Protein AF-A0ABD5DXT2-F1 (afdb_monomer_lite)

Structure (mmCIF, N/CA/C/O backbone):
data_AF-A0ABD5DXT2-F1
#
_entry.id   AF-A0ABD5DXT2-F1
#
loop_
_atom_site.group_PDB
_atom_site.id
_atom_site.type_symbol
_atom_site.label_atom_id
_atom_site.label_alt_id
_atom_site.label_comp_id
_atom_site.label_asym_id
_atom_site.label_entity_id
_atom_site.label_seq_id
_atom_site.pdbx_PDB_ins_code
_atom_site.Cartn_x
_atom_site.Cartn_y
_atom_site.Cartn_z
_atom_site.occupancy
_atom_site.B_iso_or_equiv
_atom_site.auth_seq_id
_atom_site.auth_comp_id
_atom_site.auth_asym_id
_atom_site.auth_atom_id
_atom_site.pdbx_PDB_model_num
ATOM 1 N N . ASN A 1 1 ? -0.775 15.600 -11.291 1.00 65.44 1 ASN A N 1
ATOM 2 C CA . ASN A 1 1 ? -0.992 14.344 -10.536 1.00 65.44 1 ASN A CA 1
ATOM 3 C C . ASN A 1 1 ? -1.659 14.676 -9.196 1.00 65.44 1 ASN A C 1
ATOM 5 O O . ASN A 1 1 ? -1.108 15.487 -8.463 1.00 65.44 1 ASN A O 1
ATOM 9 N N . PHE A 1 2 ? -2.838 14.115 -8.897 1.00 65.31 2 PHE A N 1
ATOM 10 C CA . PHE A 1 2 ? -3.590 14.364 -7.651 1.00 65.31 2 PHE A CA 1
ATOM 11 C C . PHE A 1 2 ? -2.827 13.911 -6.394 1.00 65.31 2 PHE A C 1
ATOM 13 O O . PHE A 1 2 ? -2.943 14.537 -5.347 1.00 65.31 2 PHE A O 1
ATOM 20 N N . LEU A 1 3 ? -1.958 12.904 -6.520 1.00 67.44 3 LEU A N 1
ATOM 21 C CA . LEU A 1 3 ? -1.096 12.432 -5.432 1.00 67.44 3 LEU A CA 1
ATOM 22 C C . LEU A 1 3 ? -0.118 13.509 -4.944 1.00 67.44 3 LEU A C 1
ATOM 24 O O . LEU A 1 3 ? 0.103 13.636 -3.743 1.00 67.44 3 LEU A O 1
ATOM 28 N N . ASN A 1 4 ? 0.388 14.340 -5.863 1.00 63.34 4 ASN A N 1
ATOM 29 C CA . ASN A 1 4 ? 1.250 15.474 -5.518 1.00 63.34 4 ASN A CA 1
ATOM 30 C C . ASN A 1 4 ? 0.466 16.586 -4.807 1.00 63.34 4 ASN A C 1
ATOM 32 O O . ASN A 1 4 ? 1.027 17.288 -3.977 1.00 63.34 4 ASN A O 1
ATOM 36 N N . ILE A 1 5 ? -0.824 16.753 -5.127 1.00 65.06 5 ILE A N 1
ATOM 37 C CA . ILE A 1 5 ? -1.695 17.749 -4.482 1.00 65.06 5 ILE A CA 1
ATOM 38 C C . ILE A 1 5 ? -2.038 17.303 -3.058 1.00 65.06 5 ILE A C 1
ATOM 40 O O . ILE A 1 5 ? -2.012 18.112 -2.137 1.00 65.06 5 ILE A O 1
ATOM 44 N N . LEU A 1 6 ? -2.316 16.011 -2.871 1.00 71.62 6 LEU A N 1
ATOM 45 C CA . LEU A 1 6 ? -2.598 15.421 -1.562 1.00 71.62 6 LEU A CA 1
ATOM 46 C C . LEU A 1 6 ? -1.347 15.198 -0.697 1.00 71.62 6 LEU A C 1
ATOM 48 O O . LEU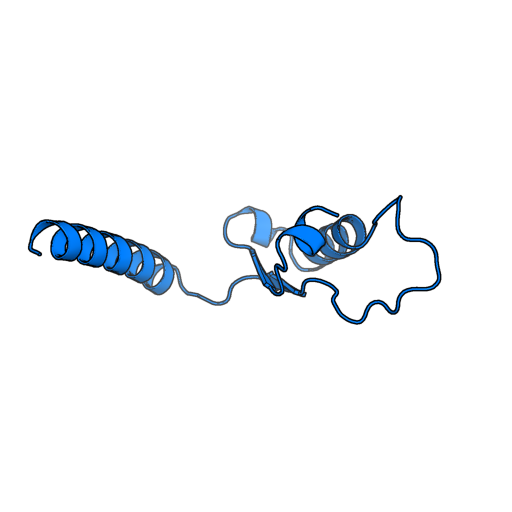 A 1 6 ? -1.476 14.720 0.427 1.00 71.62 6 LEU A O 1
ATOM 52 N N . ASN A 1 7 ? -0.153 15.518 -1.208 1.00 72.38 7 ASN A N 1
ATOM 53 C CA . ASN A 1 7 ? 1.129 15.275 -0.544 1.00 72.38 7 ASN A CA 1
ATOM 54 C C . ASN A 1 7 ? 1.273 13.823 -0.039 1.00 72.38 7 ASN A C 1
ATOM 56 O O . ASN A 1 7 ? 1.734 13.564 1.075 1.00 72.38 7 ASN A O 1
ATOM 60 N N . ILE A 1 8 ? 0.824 12.860 -0.852 1.00 81.19 8 ILE A N 1
ATOM 61 C CA . ILE A 1 8 ? 0.923 11.441 -0.510 1.00 81.19 8 ILE A CA 1
ATOM 62 C C . ILE A 1 8 ? 2.345 10.975 -0.806 1.00 81.19 8 ILE A C 1
ATOM 64 O O . ILE A 1 8 ? 2.756 10.865 -1.961 1.00 81.19 8 ILE A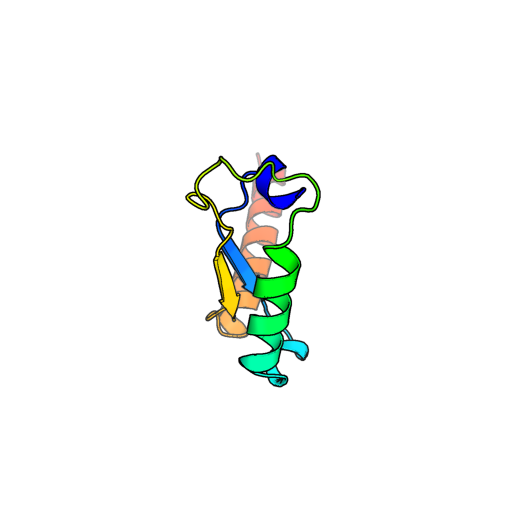 O 1
ATOM 68 N N . ASN A 1 9 ? 3.079 10.654 0.256 1.00 81.44 9 ASN A N 1
ATOM 69 C CA . ASN A 1 9 ? 4.472 10.221 0.159 1.00 81.44 9 ASN A CA 1
ATOM 70 C C . ASN A 1 9 ? 4.610 8.712 -0.076 1.00 81.44 9 ASN A C 1
ATOM 72 O O . ASN A 1 9 ? 5.594 8.277 -0.671 1.00 81.44 9 ASN A O 1
ATOM 76 N N . GLN A 1 10 ? 3.637 7.914 0.379 1.00 87.06 10 GLN A N 1
ATOM 77 C CA . GLN A 1 10 ? 3.688 6.452 0.332 1.00 87.06 10 GLN A CA 1
ATOM 78 C C . GLN A 1 10 ? 2.319 5.842 0.020 1.00 87.06 10 GLN A C 1
ATOM 80 O O . GLN A 1 10 ? 1.303 6.257 0.574 1.00 87.06 10 GLN A O 1
ATOM 85 N N . ILE A 1 11 ? 2.307 4.824 -0.837 1.00 90.00 11 ILE A N 1
ATOM 86 C CA . ILE A 1 11 ? 1.142 4.010 -1.182 1.00 90.00 11 ILE A CA 1
ATOM 87 C C . ILE A 1 11 ? 1.518 2.539 -1.003 1.00 90.00 11 ILE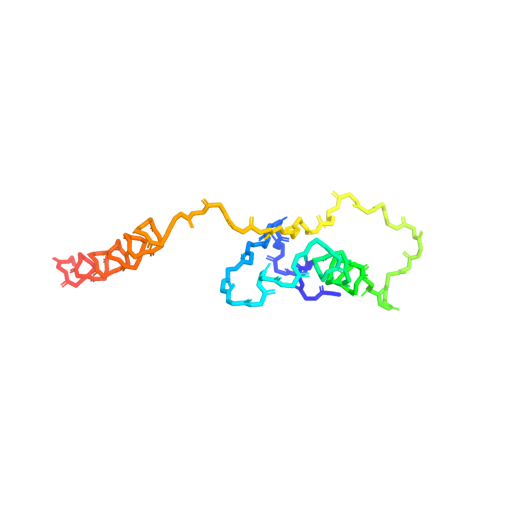 A C 1
ATOM 89 O O . ILE A 1 11 ? 2.441 2.038 -1.646 1.00 90.00 11 ILE A O 1
ATOM 93 N N . TRP A 1 12 ? 0.760 1.837 -0.164 1.00 92.44 12 TRP A N 1
ATOM 94 C CA . TRP A 1 12 ? 0.926 0.405 0.079 1.00 92.44 12 TRP A CA 1
ATOM 95 C C . TRP A 1 12 ? -0.220 -0.380 -0.555 1.00 92.44 12 TRP A C 1
ATOM 97 O O . TRP A 1 12 ? -1.388 -0.153 -0.240 1.00 92.44 12 TRP A O 1
ATOM 107 N N . LEU A 1 13 ? 0.114 -1.313 -1.444 1.00 93.56 13 LEU A N 1
ATOM 108 C CA . LEU A 1 13 ? -0.851 -2.146 -2.155 1.00 93.56 13 LEU A CA 1
ATOM 109 C C . LEU A 1 13 ? -1.041 -3.487 -1.439 1.00 93.56 13 LEU A C 1
ATOM 111 O O . LEU A 1 13 ? -0.077 -4.207 -1.168 1.00 93.56 13 LEU A O 1
ATOM 115 N N . TYR A 1 14 ? -2.301 -3.837 -1.189 1.00 92.44 14 TYR A N 1
ATOM 116 C CA . TYR A 1 14 ? -2.730 -5.118 -0.631 1.00 92.44 14 TYR A CA 1
ATOM 117 C C . TYR A 1 14 ? -3.817 -5.744 -1.515 1.00 92.44 14 TYR A C 1
ATOM 119 O O . TYR A 1 14 ? -4.545 -5.044 -2.219 1.00 92.44 14 TYR A O 1
ATOM 127 N N . GLY A 1 15 ? -3.975 -7.068 -1.433 1.00 90.25 15 GLY A N 1
ATOM 128 C CA . GLY A 1 15 ? -5.050 -7.809 -2.097 1.00 90.25 15 GLY A CA 1
ATOM 129 C C . GLY A 1 15 ? -4.561 -8.769 -3.181 1.00 90.25 15 GLY A C 1
ATOM 130 O O . GLY A 1 15 ? -3.366 -8.980 -3.367 1.00 90.25 15 GLY A O 1
ATOM 131 N N . ARG A 1 16 ? -5.514 -9.377 -3.899 1.00 91.88 16 ARG A N 1
ATOM 132 C CA . ARG A 1 16 ? -5.228 -10.432 -4.891 1.00 91.88 16 ARG A CA 1
ATOM 133 C C . ARG A 1 16 ? -4.393 -9.939 -6.070 1.00 91.88 16 ARG A C 1
ATOM 135 O O . ARG A 1 16 ? -3.611 -10.710 -6.608 1.00 91.88 16 ARG A O 1
ATOM 142 N N . SER A 1 17 ? -4.517 -8.666 -6.439 1.00 88.88 17 SER A N 1
ATOM 143 C CA . SER A 1 17 ? -3.749 -8.079 -7.540 1.00 88.88 17 SER A CA 1
ATOM 144 C C . SER A 1 17 ? -2.240 -8.065 -7.272 1.00 88.88 17 SER A C 1
ATOM 146 O O . SER A 1 17 ? -1.457 -8.089 -8.212 1.00 88.88 17 SER A O 1
ATOM 148 N N . CYS A 1 18 ? -1.803 -8.122 -6.010 1.00 90.94 18 CYS A N 1
ATOM 149 C CA . CYS A 1 18 ? -0.377 -8.231 -5.696 1.00 90.94 18 CYS A CA 1
ATOM 150 C C . CYS A 1 18 ? 0.230 -9.574 -6.150 1.00 90.94 18 CYS A C 1
ATOM 152 O O . CYS A 1 18 ? 1.446 -9.677 -6.278 1.00 90.94 18 CYS A O 1
ATOM 154 N N . ALA A 1 19 ? -0.595 -10.585 -6.462 1.00 92.00 19 ALA A N 1
ATOM 155 C CA . ALA A 1 19 ? -0.136 -11.850 -7.039 1.00 92.00 19 ALA A CA 1
ATOM 156 C C . ALA A 1 19 ? 0.426 -11.702 -8.466 1.00 92.00 19 ALA A C 1
ATOM 158 O O . ALA A 1 19 ? 1.126 -12.597 -8.929 1.00 92.00 19 ALA A O 1
ATOM 159 N N . PHE A 1 20 ? 0.161 -10.582 -9.154 1.00 93.81 20 PHE A N 1
ATOM 160 C CA . PHE A 1 20 ? 0.768 -10.280 -10.456 1.00 93.81 20 PHE A CA 1
ATOM 161 C C . PHE A 1 20 ? 2.264 -9.916 -10.362 1.00 93.81 20 PHE A C 1
ATOM 163 O O . PHE A 1 20 ? 2.932 -9.824 -11.389 1.00 93.81 20 PHE A O 1
ATOM 170 N N . GLY A 1 21 ? 2.800 -9.737 -9.148 1.00 93.56 21 GLY A N 1
ATOM 171 C CA . GLY A 1 21 ? 4.233 -9.591 -8.900 1.00 93.56 21 GLY A CA 1
ATOM 172 C C . GLY A 1 21 ? 4.825 -8.233 -9.289 1.00 93.56 21 GLY A C 1
ATOM 173 O O . GLY A 1 21 ? 4.117 -7.261 -9.562 1.00 93.56 21 GLY A O 1
ATOM 174 N N . GLU A 1 22 ? 6.157 -8.160 -9.280 1.00 94.00 22 GLU A N 1
ATOM 175 C CA . GLU A 1 22 ? 6.909 -6.905 -9.425 1.00 94.00 22 GLU A CA 1
ATOM 176 C C . GLU A 1 22 ? 6.687 -6.218 -10.774 1.00 94.00 22 GLU A C 1
ATOM 178 O O . GLU A 1 22 ? 6.515 -5.006 -10.809 1.00 94.00 22 GLU A O 1
ATOM 183 N N . GLN A 1 23 ? 6.568 -6.968 -11.872 1.00 93.25 23 GLN A N 1
ATOM 184 C CA . GLN A 1 23 ? 6.331 -6.392 -13.202 1.00 93.25 23 GLN A CA 1
ATOM 185 C C . GLN A 1 23 ? 5.024 -5.577 -13.268 1.00 93.25 23 GLN A C 1
ATOM 187 O O . GLN A 1 23 ? 4.932 -4.543 -13.942 1.00 93.25 23 GLN A O 1
ATOM 192 N N . TRP A 1 24 ? 3.995 -6.026 -12.548 1.00 94.88 24 TRP A N 1
ATOM 193 C CA . TRP A 1 24 ? 2.743 -5.290 -12.418 1.00 94.88 24 TRP A CA 1
ATOM 194 C C . TRP A 1 24 ? 2.918 -4.026 -11.572 1.00 94.88 24 TRP A C 1
ATOM 196 O O . TRP A 1 24 ? 2.447 -2.956 -11.962 1.00 94.88 24 TRP A O 1
ATOM 206 N N . LEU A 1 25 ? 3.652 -4.120 -10.460 1.00 92.56 25 LEU A N 1
ATOM 207 C CA . LEU A 1 25 ? 3.971 -2.971 -9.611 1.00 92.56 25 LEU A CA 1
ATOM 208 C C . LEU A 1 25 ? 4.784 -1.912 -10.371 1.00 92.56 25 LEU A C 1
ATOM 210 O O . LEU A 1 25 ? 4.446 -0.733 -10.320 1.00 92.56 25 LEU A O 1
ATOM 214 N N . GLU A 1 26 ? 5.802 -2.316 -11.128 1.00 90.94 26 GLU A N 1
ATOM 215 C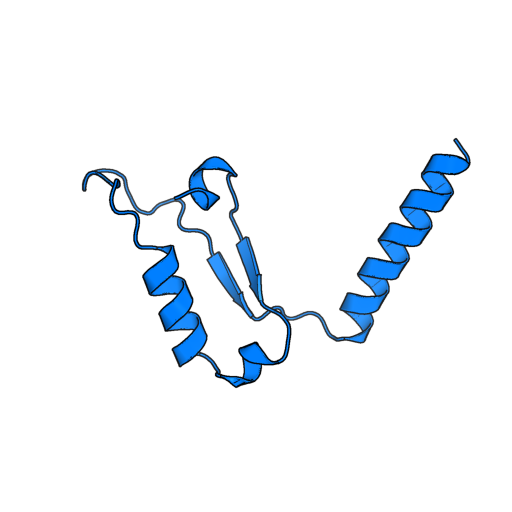 CA . GLU A 1 26 ? 6.604 -1.426 -11.973 1.00 90.94 26 GLU A CA 1
ATOM 216 C C . GLU A 1 26 ? 5.749 -0.710 -13.018 1.00 90.94 26 GLU A C 1
ATOM 218 O O . GLU A 1 26 ? 5.916 0.489 -13.255 1.00 90.94 26 GLU A O 1
ATOM 223 N N . SER A 1 27 ? 4.789 -1.425 -13.613 1.00 90.69 27 SER A N 1
ATOM 224 C CA . SER A 1 27 ? 3.837 -0.838 -14.555 1.00 90.69 27 SER A CA 1
ATOM 225 C C . SER A 1 27 ? 2.997 0.249 -13.880 1.00 90.69 27 SER A C 1
ATOM 227 O O . SER A 1 27 ? 2.828 1.330 -14.446 1.00 90.69 27 SER A O 1
ATOM 229 N N . ILE A 1 28 ? 2.534 0.017 -12.648 1.00 89.44 28 ILE A N 1
ATOM 230 C CA . ILE A 1 28 ? 1.815 1.023 -11.854 1.00 89.44 28 ILE A CA 1
ATOM 231 C C . ILE A 1 28 ? 2.714 2.212 -11.532 1.00 89.44 28 ILE A C 1
ATOM 233 O O . ILE A 1 28 ? 2.314 3.348 -11.776 1.00 89.44 28 ILE A O 1
ATOM 237 N N . VAL A 1 29 ? 3.922 1.982 -11.018 1.00 87.44 29 VAL A N 1
ATOM 238 C CA . VAL A 1 29 ? 4.880 3.047 -10.675 1.00 87.44 29 VAL A CA 1
ATOM 239 C C . VAL A 1 29 ? 5.165 3.924 -11.893 1.00 87.44 29 VAL A C 1
ATOM 241 O O . VAL A 1 29 ? 5.089 5.150 -11.806 1.00 87.44 29 VAL A O 1
ATOM 244 N N . LYS A 1 30 ? 5.413 3.313 -13.056 1.00 84.75 30 LYS A N 1
ATOM 245 C CA . LYS A 1 30 ? 5.683 4.027 -14.308 1.00 84.75 30 LYS A CA 1
ATOM 246 C C . LYS A 1 30 ? 4.502 4.889 -14.751 1.00 84.75 30 LYS A C 1
ATOM 248 O O . LYS A 1 30 ? 4.708 6.040 -15.128 1.00 84.75 30 LYS A O 1
ATOM 253 N N . GLN A 1 31 ? 3.283 4.351 -14.702 1.00 83.06 31 GLN A N 1
ATOM 254 C CA . GLN A 1 31 ? 2.079 5.091 -15.095 1.00 83.06 31 GLN A CA 1
ATOM 255 C C . GLN A 1 31 ? 1.724 6.190 -14.087 1.00 83.06 31 GLN A C 1
ATOM 257 O O . GLN A 1 31 ? 1.317 7.280 -14.473 1.00 83.06 31 GLN A O 1
ATOM 262 N N . THR A 1 32 ? 1.943 5.945 -12.796 1.00 79.75 32 THR A N 1
ATOM 263 C CA . THR A 1 32 ? 1.650 6.908 -11.723 1.00 79.75 32 THR A CA 1
ATOM 264 C C . THR A 1 32 ? 2.663 8.054 -11.695 1.00 79.75 32 THR A C 1
ATOM 266 O O . THR A 1 32 ? 2.320 9.187 -11.359 1.00 79.75 32 THR A O 1
ATOM 269 N N . GLY A 1 33 ? 3.908 7.787 -12.094 1.00 71.12 33 GLY A N 1
ATOM 270 C CA . GLY A 1 33 ? 4.943 8.803 -12.269 1.00 71.12 33 GLY A CA 1
ATOM 271 C C . GLY A 1 33 ? 4.765 9.673 -13.518 1.00 71.12 33 GLY A C 1
ATOM 272 O O . GLY A 1 33 ? 5.448 10.688 -13.648 1.00 71.12 33 GLY A O 1
ATOM 273 N N . PHE A 1 34 ? 3.865 9.313 -14.440 1.00 69.50 34 PHE A N 1
ATOM 274 C CA . PHE A 1 34 ? 3.580 10.117 -15.624 1.00 69.50 34 PHE A CA 1
ATOM 275 C C . PHE A 1 34 ? 2.614 11.258 -15.274 1.00 69.50 34 PHE A C 1
ATOM 277 O O . PHE A 1 34 ? 1.428 11.047 -15.027 1.00 69.50 34 PHE A O 1
ATOM 284 N N . ASN A 1 35 ? 3.114 12.493 -15.262 1.00 66.88 35 ASN A N 1
ATOM 285 C CA . ASN A 1 35 ? 2.292 13.691 -15.115 1.00 66.88 35 ASN A CA 1
ATOM 286 C C . ASN A 1 35 ? 2.357 14.503 -16.424 1.00 66.88 35 ASN A C 1
ATOM 288 O O . ASN A 1 35 ? 3.380 15.137 -16.676 1.00 66.88 35 ASN A O 1
ATOM 292 N N . PRO A 1 36 ? 1.294 14.526 -17.254 1.00 62.34 36 PRO A N 1
ATOM 293 C CA . PRO A 1 36 ? 1.310 15.202 -18.561 1.00 62.34 36 PRO A CA 1
ATOM 294 C C . PRO A 1 36 ? 1.452 16.731 -18.467 1.00 62.34 36 PRO A C 1
ATOM 296 O O . PRO A 1 36 ? 1.650 17.393 -19.480 1.00 62.34 36 PRO A O 1
ATOM 299 N N . PHE A 1 37 ? 1.369 17.284 -17.255 1.00 66.94 37 PHE A N 1
ATOM 300 C CA . PHE A 1 37 ? 1.521 18.708 -16.950 1.00 66.94 37 PHE A CA 1
ATOM 301 C C . PHE A 1 37 ? 2.850 19.039 -16.252 1.00 66.94 37 PHE A C 1
ATOM 303 O O . PHE A 1 37 ? 3.019 20.151 -15.754 1.00 66.94 37 PHE A O 1
ATOM 310 N N . ASP A 1 38 ? 3.773 18.078 -16.151 1.00 64.94 38 ASP A N 1
ATOM 311 C CA . ASP A 1 38 ? 5.092 18.312 -15.564 1.00 64.94 38 ASP A CA 1
ATOM 312 C C . ASP A 1 38 ? 5.989 19.012 -16.592 1.00 64.94 38 ASP A C 1
ATOM 314 O O . ASP A 1 38 ? 6.522 18.398 -17.520 1.00 64.94 38 ASP A O 1
ATOM 318 N N . HIS A 1 39 ? 6.113 20.335 -16.467 1.00 58.88 39 HIS A N 1
ATOM 319 C CA . HIS A 1 39 ? 7.134 21.080 -17.196 1.00 58.88 39 HIS A CA 1
ATOM 320 C C . HIS A 1 39 ? 8.502 20.589 -16.709 1.00 58.88 39 HIS A C 1
ATOM 322 O O . HIS A 1 39 ? 8.747 20.542 -15.507 1.00 58.88 39 HIS A O 1
ATOM 328 N N . ARG A 1 40 ? 9.363 20.208 -17.657 1.00 55.78 40 ARG A N 1
ATOM 329 C CA . ARG A 1 40 ? 10.590 19.391 -17.530 1.00 55.78 40 ARG A CA 1
ATOM 330 C C . ARG A 1 40 ? 11.664 19.843 -16.511 1.00 55.78 40 ARG A C 1
ATOM 332 O O . ARG A 1 40 ? 12.715 19.217 -16.470 1.00 55.78 40 ARG A O 1
ATOM 339 N N . ASP A 1 41 ? 11.412 20.861 -15.690 1.00 52.28 41 ASP A N 1
ATOM 340 C CA . ASP A 1 41 ? 12.399 21.541 -14.840 1.00 52.28 41 ASP A CA 1
ATOM 341 C C . ASP A 1 41 ? 12.219 21.360 -13.325 1.00 52.28 41 ASP A C 1
ATOM 343 O O . ASP A 1 41 ? 13.018 21.892 -12.553 1.00 52.28 41 ASP A O 1
ATOM 347 N N . LYS A 1 42 ? 11.217 20.612 -12.842 1.00 49.91 42 LYS A N 1
ATOM 348 C CA . LYS A 1 42 ? 11.129 20.312 -11.402 1.00 49.91 42 LYS A 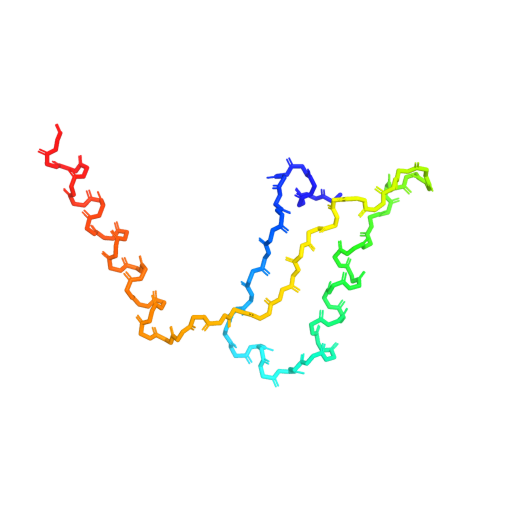CA 1
ATOM 349 C C . LYS A 1 42 ? 11.779 18.961 -11.089 1.00 49.91 42 LYS A C 1
ATOM 351 O O . LYS A 1 42 ? 11.409 17.955 -11.696 1.00 49.91 42 LYS A O 1
ATOM 356 N N . PRO A 1 43 ? 12.748 18.903 -10.153 1.00 51.25 43 PRO A N 1
ATOM 357 C CA . PRO A 1 43 ? 13.370 17.643 -9.785 1.00 51.25 43 PRO A CA 1
ATOM 358 C C . PRO A 1 43 ? 12.296 16.691 -9.256 1.00 51.25 43 PRO A C 1
ATOM 360 O O . PRO A 1 43 ? 11.434 17.097 -8.476 1.00 51.25 43 PRO A O 1
ATOM 363 N N . ARG A 1 44 ? 12.377 15.411 -9.645 1.00 55.94 44 ARG A N 1
ATOM 364 C CA . ARG A 1 44 ? 11.550 14.278 -9.168 1.00 55.94 44 ARG A CA 1
ATOM 365 C C . ARG A 1 44 ? 11.664 14.013 -7.648 1.00 55.94 44 ARG A C 1
ATOM 367 O O . ARG A 1 44 ? 11.454 12.893 -7.198 1.00 55.94 44 ARG A O 1
ATOM 374 N N . ALA A 1 45 ? 12.027 15.014 -6.850 1.00 49.72 45 ALA A N 1
ATOM 375 C CA . ALA A 1 45 ? 12.392 14.923 -5.440 1.00 49.72 45 ALA A CA 1
ATOM 376 C C . ALA A 1 45 ? 11.242 14.472 -4.518 1.00 49.72 45 ALA A C 1
ATOM 378 O O . ALA A 1 45 ? 11.494 14.124 -3.370 1.00 49.72 45 ALA A O 1
ATOM 379 N N . HIS A 1 46 ? 10.003 14.420 -5.020 1.00 56.59 46 HIS A N 1
ATOM 380 C CA . HIS A 1 46 ? 8.819 13.995 -4.266 1.00 56.59 46 HIS A CA 1
ATOM 381 C C . HIS A 1 46 ? 7.980 12.964 -5.033 1.00 56.59 46 HIS A C 1
ATOM 383 O O . HIS A 1 46 ? 6.759 13.070 -5.103 1.00 56.59 46 HIS A O 1
ATOM 389 N N . ALA A 1 47 ? 8.623 11.984 -5.672 1.00 65.44 47 ALA A N 1
ATOM 390 C CA . ALA A 1 47 ? 7.883 10.871 -6.254 1.00 65.44 47 ALA A CA 1
ATOM 391 C C . ALA A 1 47 ? 7.274 10.014 -5.130 1.00 65.44 47 ALA A C 1
ATOM 393 O O . ALA A 1 47 ? 8.002 9.481 -4.295 1.00 65.44 47 ALA A O 1
ATOM 394 N N . THR A 1 48 ? 5.945 9.881 -5.116 1.00 79.00 48 THR A N 1
ATOM 395 C CA . THR A 1 48 ? 5.232 8.975 -4.210 1.00 79.00 48 THR A CA 1
ATOM 396 C C . THR A 1 48 ? 5.819 7.566 -4.306 1.00 79.00 48 THR A C 1
ATOM 398 O O . THR A 1 48 ? 5.864 6.978 -5.388 1.00 79.00 48 THR A O 1
ATOM 401 N N . GLN A 1 49 ? 6.250 7.007 -3.176 1.00 85.50 49 GLN A N 1
ATOM 402 C CA . GLN A 1 49 ? 6.735 5.634 -3.106 1.00 85.50 49 GLN A CA 1
ATOM 403 C C . GLN A 1 49 ? 5.542 4.677 -3.160 1.00 85.50 49 GLN A C 1
ATOM 405 O O . GLN A 1 49 ? 4.650 4.759 -2.321 1.00 85.50 49 GLN A O 1
ATOM 410 N N . ILE A 1 50 ? 5.519 3.759 -4.125 1.00 89.94 50 ILE A N 1
ATOM 411 C CA . ILE A 1 50 ? 4.455 2.755 -4.258 1.00 89.94 50 ILE A CA 1
ATOM 412 C C . ILE A 1 50 ? 5.078 1.376 -4.083 1.00 89.94 50 ILE A C 1
ATOM 414 O O . ILE A 1 50 ? 6.050 1.051 -4.763 1.00 89.94 50 ILE A O 1
ATOM 418 N N . GLY A 1 51 ? 4.528 0.568 -3.182 1.00 93.19 51 GLY A N 1
ATOM 419 C CA . GLY A 1 51 ? 5.059 -0.759 -2.889 1.00 93.19 51 GLY A CA 1
ATOM 420 C C . GLY A 1 51 ? 4.000 -1.737 -2.410 1.00 93.19 51 GLY A C 1
ATOM 421 O O . GLY A 1 51 ? 2.872 -1.360 -2.087 1.00 93.19 51 GLY A O 1
ATOM 422 N N . PHE A 1 52 ? 4.369 -3.014 -2.345 1.00 95.44 52 PHE A N 1
ATOM 423 C CA . PHE A 1 52 ? 3.536 -4.014 -1.688 1.00 95.44 52 PHE A CA 1
ATOM 424 C C . PHE A 1 52 ? 3.565 -3.820 -0.182 1.00 95.44 52 PHE A C 1
ATOM 426 O O . PHE A 1 52 ? 4.617 -3.618 0.424 1.00 95.44 52 PHE A O 1
ATOM 433 N N . GLY A 1 53 ? 2.387 -3.884 0.419 1.00 92.81 53 GLY A N 1
ATOM 434 C CA . GLY A 1 53 ? 2.265 -3.808 1.855 1.00 92.81 53 GLY A CA 1
ATOM 435 C C . GLY A 1 53 ? 2.819 -5.055 2.546 1.00 92.81 53 GLY A C 1
ATOM 436 O O . GLY A 1 53 ? 2.655 -6.174 2.065 1.00 92.81 53 GLY A O 1
ATOM 437 N N . GLN A 1 54 ? 3.465 -4.855 3.692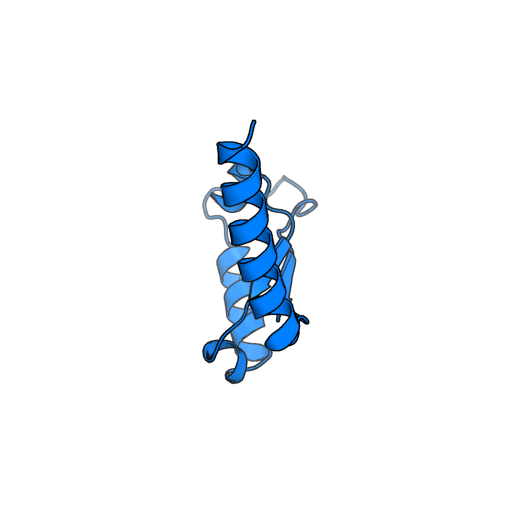 1.00 92.88 54 GLN A N 1
ATOM 438 C CA . GLN A 1 54 ? 4.141 -5.920 4.443 1.00 92.88 54 GLN A CA 1
ATOM 439 C C . GLN A 1 54 ? 3.323 -6.437 5.632 1.00 92.88 54 GLN A C 1
ATOM 441 O O . GLN A 1 54 ? 3.728 -7.385 6.303 1.00 92.88 54 GLN A O 1
ATOM 446 N N . LEU A 1 55 ? 2.164 -5.829 5.907 1.00 92.81 55 LEU A N 1
ATOM 447 C CA . LEU A 1 55 ? 1.310 -6.257 7.008 1.00 92.81 55 LEU A CA 1
ATOM 448 C C . LEU A 1 55 ? 0.649 -7.600 6.700 1.00 92.81 55 LEU A C 1
ATOM 450 O O . LEU A 1 55 ? -0.029 -7.773 5.680 1.00 92.81 55 LEU A O 1
ATOM 454 N N . THR A 1 56 ? 0.780 -8.524 7.647 1.00 92.31 56 THR A N 1
ATOM 455 C CA . THR A 1 56 ? 0.052 -9.794 7.648 1.00 92.31 56 THR A CA 1
ATOM 456 C C . THR A 1 56 ? -1.456 -9.561 7.688 1.00 92.31 56 THR A C 1
ATOM 458 O O . THR A 1 56 ? -1.942 -8.511 8.120 1.00 92.31 56 THR A O 1
ATOM 461 N N . ARG A 1 57 ? -2.240 -10.573 7.296 1.00 89.56 57 ARG A N 1
ATOM 462 C CA . ARG A 1 57 ? -3.703 -10.468 7.352 1.00 89.56 57 ARG A CA 1
ATOM 463 C C . ARG A 1 57 ? -4.213 -10.186 8.769 1.00 89.56 57 ARG A C 1
ATOM 465 O O . ARG A 1 57 ? -5.138 -9.397 8.924 1.00 89.56 57 ARG A O 1
ATOM 472 N N . ALA A 1 58 ? -3.591 -10.786 9.784 1.00 92.88 58 ALA A N 1
ATOM 473 C CA . ALA A 1 58 ? -3.924 -10.526 11.181 1.00 92.88 58 ALA A CA 1
ATOM 474 C C . ALA A 1 58 ? -3.673 -9.055 11.556 1.00 92.88 58 ALA A C 1
ATOM 476 O O . ALA A 1 58 ? -4.556 -8.417 12.116 1.00 92.88 58 ALA A O 1
ATOM 477 N N . GLN A 1 59 ? -2.527 -8.482 11.170 1.00 93.19 59 GLN A N 1
ATOM 478 C CA . GLN A 1 59 ? -2.224 -7.063 11.408 1.00 93.19 59 GLN A CA 1
ATOM 479 C C . GLN A 1 59 ? -3.187 -6.118 10.679 1.00 93.19 59 GLN A C 1
ATOM 481 O O . GLN A 1 59 ? -3.594 -5.108 11.246 1.00 93.19 59 GLN A O 1
ATOM 486 N N . GLN A 1 60 ? -3.607 -6.456 9.457 1.00 90.06 60 GLN A N 1
ATOM 487 C CA . GLN A 1 60 ? -4.631 -5.683 8.743 1.00 90.06 60 GLN A CA 1
ATOM 488 C C . GLN A 1 60 ? -5.970 -5.687 9.494 1.00 90.06 60 GLN A C 1
ATOM 490 O O . GLN A 1 60 ? -6.613 -4.649 9.612 1.00 90.06 60 GLN A O 1
ATOM 495 N N . LEU A 1 61 ? -6.385 -6.846 10.021 1.00 91.75 61 LEU A N 1
ATOM 496 C CA . LEU A 1 61 ? -7.608 -6.961 10.819 1.00 91.75 61 LEU A CA 1
ATOM 497 C C . LEU A 1 61 ? -7.495 -6.210 12.149 1.00 91.75 61 LEU A C 1
ATOM 499 O O . LEU A 1 61 ? -8.457 -5.564 12.555 1.00 91.75 61 LEU A O 1
ATOM 503 N N . MET A 1 62 ? -6.323 -6.234 12.792 1.00 92.75 62 MET A N 1
ATOM 504 C CA . MET A 1 62 ? -6.081 -5.437 13.997 1.00 92.75 62 MET A CA 1
ATOM 505 C C . MET A 1 62 ? -6.257 -3.941 13.733 1.00 92.75 62 MET A C 1
ATOM 507 O O . MET A 1 62 ? -6.877 -3.269 14.547 1.00 92.75 62 MET A O 1
ATOM 511 N N . GLY A 1 63 ? -5.786 -3.426 12.593 1.00 88.75 63 GLY A N 1
ATOM 512 C CA . GLY A 1 63 ? -5.998 -2.023 12.218 1.00 88.75 63 GLY A CA 1
ATOM 513 C C . GLY A 1 63 ? -7.481 -1.641 12.142 1.00 88.75 63 GLY A C 1
ATOM 514 O O . GLY A 1 63 ? -7.871 -0.591 12.638 1.00 88.75 63 GLY A O 1
ATOM 515 N N . ILE A 1 64 ? -8.328 -2.525 11.602 1.00 87.62 64 ILE A N 1
ATOM 516 C CA . ILE A 1 64 ? -9.789 -2.324 11.588 1.00 87.62 64 ILE A CA 1
ATOM 517 C C . ILE A 1 64 ? -10.351 -2.332 13.018 1.00 87.62 64 ILE A C 1
ATOM 519 O O . ILE A 1 64 ? -11.197 -1.509 13.353 1.00 87.62 64 ILE A O 1
ATOM 523 N N . GLY A 1 65 ? -9.863 -3.237 13.871 1.00 90.81 65 GLY A N 1
ATOM 524 C CA . GLY A 1 65 ? -10.248 -3.292 15.282 1.00 90.81 65 GLY A CA 1
ATOM 525 C C . GLY A 1 65 ? -9.886 -2.019 16.052 1.00 90.81 65 GLY A C 1
ATOM 526 O O . GLY A 1 65 ? -10.691 -1.549 16.849 1.00 90.81 65 GLY A O 1
ATOM 527 N N . TYR A 1 66 ? -8.721 -1.430 15.774 1.00 92.69 66 TYR A N 1
ATOM 528 C CA . TYR A 1 66 ? -8.326 -0.138 16.339 1.00 92.69 66 TYR A CA 1
ATOM 529 C C . TYR A 1 66 ? -9.320 0.964 15.972 1.00 92.69 66 TYR A C 1
ATOM 531 O O . TYR A 1 66 ? -9.802 1.644 16.870 1.00 92.69 66 TYR A O 1
ATOM 539 N N . LEU A 1 67 ? -9.694 1.078 14.693 1.00 90.06 67 LEU A N 1
ATOM 540 C CA . LEU A 1 67 ? -10.669 2.077 14.238 1.00 90.06 67 LEU A CA 1
ATOM 541 C C . LEU A 1 67 ? -12.028 1.921 14.935 1.00 90.06 67 LEU A C 1
ATOM 543 O O . LEU A 1 67 ? -12.632 2.911 15.334 1.00 90.06 67 LEU A O 1
ATOM 547 N N . TYR A 1 68 ? -12.491 0.682 15.127 1.00 91.44 68 TYR A N 1
ATOM 548 C CA . TYR A 1 68 ? -13.730 0.414 15.861 1.00 91.44 68 TYR A CA 1
ATOM 549 C C . TYR A 1 68 ? -13.644 0.891 17.316 1.00 91.44 68 TYR A C 1
ATOM 551 O O . TYR A 1 68 ? -14.559 1.536 17.819 1.00 91.44 68 TYR A O 1
ATOM 559 N N . VAL A 1 69 ? -12.539 0.592 18.004 1.00 92.94 69 VAL A N 1
ATOM 560 C CA . VAL A 1 69 ? -12.342 1.029 19.392 1.00 92.94 69 VAL A CA 1
ATOM 561 C C . VAL A 1 69 ? -12.233 2.552 19.481 1.00 92.94 69 VAL A C 1
ATOM 563 O O . VAL A 1 69 ? -12.830 3.141 20.378 1.00 92.94 69 VAL A O 1
ATOM 566 N N . GLU A 1 70 ? -11.517 3.193 18.555 1.00 92.88 70 GLU A N 1
ATOM 567 C CA . GLU A 1 70 ? -11.419 4.654 18.475 1.00 92.88 70 GLU A CA 1
ATOM 568 C C . GLU A 1 70 ? -12.797 5.309 18.317 1.00 92.88 70 GLU A C 1
ATOM 570 O O . GLU A 1 70 ? -13.095 6.268 19.026 1.00 92.88 70 GLU A O 1
ATOM 575 N N . GLU A 1 71 ? -13.663 4.767 17.457 1.00 92.69 71 GLU A N 1
ATOM 576 C CA . GLU A 1 71 ? -15.037 5.254 17.283 1.00 92.69 71 GLU A CA 1
ATOM 577 C C . GLU A 1 71 ? -15.857 5.118 18.575 1.00 92.69 71 GLU A C 1
ATOM 579 O O . GLU A 1 71 ? -16.496 6.074 19.011 1.00 92.69 71 GLU A O 1
ATOM 584 N N . GLN A 1 72 ? -15.796 3.962 19.244 1.00 90.38 72 GLN A N 1
ATOM 585 C CA . GLN A 1 72 ? -16.511 3.766 20.511 1.00 90.38 72 GLN A CA 1
ATOM 586 C C . GLN A 1 72 ? -16.016 4.730 21.599 1.00 90.38 72 GLN A C 1
ATOM 588 O O . GLN A 1 72 ? -16.819 5.291 22.343 1.00 90.38 72 GLN A O 1
ATOM 593 N N . LEU A 1 73 ? -14.706 4.978 21.667 1.00 91.81 73 LEU A N 1
ATOM 594 C CA . LEU A 1 73 ? -14.129 5.944 22.602 1.00 91.81 73 LEU A CA 1
ATOM 595 C C . LEU A 1 73 ? -14.573 7.381 22.303 1.00 91.81 73 LEU A C 1
ATOM 597 O O . LEU A 1 73 ? -14.832 8.124 23.243 1.00 91.81 73 LEU A O 1
ATOM 601 N N . GLN A 1 74 ? -14.722 7.764 21.031 1.00 89.31 74 GLN A N 1
ATOM 602 C CA . GLN A 1 74 ? -15.259 9.079 20.661 1.00 89.31 74 GLN A CA 1
ATOM 603 C C . GLN A 1 74 ? -16.714 9.272 21.098 1.00 89.31 74 GLN A C 1
ATOM 605 O O . GLN A 1 74 ? -17.106 10.395 21.380 1.00 89.31 74 GLN A O 1
ATOM 610 N N . THR A 1 75 ? -17.514 8.204 21.174 1.00 82.00 75 THR A N 1
ATOM 611 C CA . THR A 1 75 ? -18.908 8.294 21.654 1.00 82.00 75 THR A CA 1
ATOM 612 C C . THR A 1 75 ? -19.048 8.341 23.178 1.00 82.00 75 THR A C 1
ATOM 614 O O . THR A 1 75 ? -20.127 8.646 23.683 1.00 82.00 75 THR A O 1
ATOM 617 N N . LEU A 1 76 ? -17.981 8.013 23.911 1.00 75.12 76 LEU A N 1
ATOM 618 C CA . LEU A 1 76 ? -17.943 7.991 25.378 1.00 75.12 76 LEU A CA 1
ATOM 619 C C . LEU A 1 76 ? -17.441 9.311 25.992 1.00 75.12 76 LEU A C 1
ATOM 621 O O . LEU A 1 76 ? -17.522 9.466 27.212 1.00 75.12 76 LEU A O 1
ATOM 625 N N . VAL A 1 77 ? -16.914 10.224 25.170 1.00 53.88 77 VAL A N 1
ATOM 626 C CA . VAL A 1 77 ? -16.410 11.561 25.542 1.00 53.88 77 VAL A CA 1
ATOM 627 C C . VAL A 1 77 ? -17.376 12.625 25.042 1.00 53.88 77 VAL A C 1
ATOM 629 O O . VAL A 1 77 ? -17.629 13.578 25.812 1.00 53.88 77 VAL A O 1
#

Organism: Acinetobacter baumannii (NCBI:txid470)

Secondary structure (DSSP, 8-state):
-HHHHTT--EEEE-SGGGGGHHHHHHHHHHHHT--TT--TTS-STTPPEEEE----HHHHHHHHHHHHHHHHHHH--

Sequence (77 aa):
NFLNILNINQIWLYGRSCAFGEQWLESIVKQTGFNPFDHRDKPRAHATQIGFGQLTRAQQLMGIGYLYVEEQLQTLV

Radius of gyration: 17.16 Å; chains: 1; bounding box: 32×33×44 Å

pLDDT: mean 81.49, std 13.9, range [49.72, 95.44]

Foldseek 3Di:
DVCVVVLAQEAADDDPVCVVDDVVQVVVLVVQPDDVPDDPPDPPPRRRHYYHDPDDPVRVVVVVVVVVVVVVVVVVD